Protein AF-A0A2S0IDM1-F1 (afdb_monomer_lite)

InterPro domains:
  IPR049847 CrpP-related [NF041856] (3-55)

Organism: NCBI:txid217203

Foldseek 3Di:
DLQVLLQVLLVCLVVVHDLVPRPCPDPCNDCVNVVDDPVVSVSSSVSSPNSNVVNVVVVVVVPDDPPPPPPD

Secondary structure (DSSP, 8-state):
-HHHHHHHHHHHHHTT--GGG-GGGSGGGSHHHH---HHHHHHHHHHHHHHHHHHHHHHHTTT---------

pLDDT: mean 78.09, std 14.16, range [36.25, 91.75]

Radius of gyration: 13.44 Å; chains: 1; bounding box: 26×35×34 Å

Sequence (72 aa):
MLEEIQARGAQAARNGWTLFDCPFFRADQMPGHTGEAISDWRQKVDAWETGWTREVASWHGATTIPPSGQAH

Structure (mmCIF, N/CA/C/O backbone):
data_AF-A0A2S0IDM1-F1
#
_entry.id   AF-A0A2S0IDM1-F1
#
loop_
_atom_site.group_PDB
_atom_site.id
_atom_site.type_symbol
_atom_site.label_atom_id
_atom_site.label_alt_id
_atom_site.label_comp_id
_atom_site.label_asym_id
_atom_site.label_entity_id
_atom_site.label_seq_id
_atom_site.pdbx_PDB_ins_code
_atom_site.Cartn_x
_atom_site.Cartn_y
_atom_site.Cartn_z
_atom_site.occupancy
_atom_site.B_iso_or_equiv
_atom_site.auth_seq_id
_atom_site.auth_comp_id
_atom_site.auth_asym_id
_atom_site.auth_atom_id
_atom_site.pdbx_PDB_model_num
ATOM 1 N N . MET A 1 1 ? 3.510 8.466 5.945 1.00 71.94 1 MET A N 1
ATOM 2 C CA . MET A 1 1 ? 2.429 7.477 6.170 1.00 71.94 1 MET A CA 1
ATOM 3 C C . MET A 1 1 ? 2.079 6.711 4.890 1.00 71.94 1 MET A C 1
ATOM 5 O O . MET A 1 1 ? 2.584 5.609 4.745 1.00 71.94 1 MET A O 1
ATOM 9 N N . LEU A 1 2 ? 1.306 7.243 3.926 1.00 83.31 2 LEU A N 1
ATOM 10 C CA . LEU A 1 2 ? 0.969 6.488 2.693 1.00 83.31 2 LEU A CA 1
ATOM 11 C C . LEU A 1 2 ? 2.176 6.265 1.763 1.00 83.31 2 LEU A C 1
ATOM 13 O O . LEU A 1 2 ? 2.326 5.186 1.200 1.00 83.31 2 LEU A O 1
ATOM 17 N N . GLU A 1 3 ? 3.079 7.242 1.663 1.00 85.94 3 GLU A N 1
ATOM 18 C CA . GLU A 1 3 ? 4.326 7.113 0.891 1.00 85.94 3 GLU A CA 1
ATOM 19 C C . GLU A 1 3 ? 5.249 6.017 1.444 1.00 85.94 3 GLU A C 1
ATOM 21 O O . GLU A 1 3 ? 5.865 5.275 0.686 1.00 85.94 3 GLU A O 1
ATOM 26 N N . GLU A 1 4 ? 5.300 5.854 2.768 1.00 88.69 4 GLU A N 1
ATOM 27 C CA . GLU A 1 4 ? 6.064 4.775 3.407 1.00 88.69 4 GLU A CA 1
ATOM 28 C C . GLU A 1 4 ? 5.449 3.408 3.112 1.00 88.69 4 GLU A C 1
ATOM 30 O O . GLU A 1 4 ? 6.163 2.430 2.904 1.00 88.69 4 GLU A O 1
ATOM 35 N N . ILE A 1 5 ? 4.120 3.333 3.072 1.00 89.69 5 ILE A N 1
ATOM 36 C CA . ILE A 1 5 ? 3.396 2.109 2.735 1.00 89.69 5 ILE A CA 1
ATOM 37 C C . ILE A 1 5 ? 3.606 1.750 1.261 1.00 89.69 5 ILE A C 1
ATOM 39 O O . ILE A 1 5 ? 3.857 0.587 0.9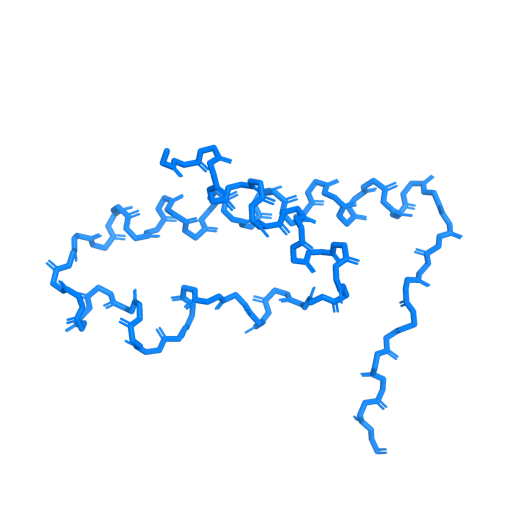45 1.00 89.69 5 ILE A O 1
ATOM 43 N N . GLN A 1 6 ? 3.617 2.750 0.381 1.00 90.56 6 GLN A N 1
ATOM 44 C CA . GLN A 1 6 ? 3.999 2.585 -1.016 1.00 90.56 6 GLN A CA 1
ATOM 45 C C . GLN A 1 6 ? 5.446 2.088 -1.151 1.00 90.56 6 GLN A C 1
ATOM 47 O O . GLN A 1 6 ? 5.698 1.119 -1.867 1.00 90.56 6 GLN A O 1
ATOM 52 N N . ALA A 1 7 ? 6.396 2.681 -0.423 1.00 90.38 7 ALA A N 1
ATOM 53 C CA . ALA A 1 7 ? 7.787 2.230 -0.419 1.00 90.38 7 ALA A CA 1
ATOM 54 C C . ALA A 1 7 ? 7.923 0.783 0.089 1.00 90.38 7 ALA A C 1
ATOM 56 O O . ALA A 1 7 ? 8.662 -0.011 -0.493 1.00 90.38 7 ALA A O 1
ATOM 57 N N . ARG A 1 8 ? 7.155 0.403 1.121 1.00 89.56 8 ARG A N 1
ATOM 58 C CA . ARG A 1 8 ? 7.076 -0.986 1.603 1.00 89.56 8 ARG A CA 1
ATOM 59 C C . ARG A 1 8 ? 6.509 -1.933 0.549 1.00 89.56 8 ARG A C 1
ATOM 61 O O . ARG A 1 8 ? 7.016 -3.042 0.436 1.00 89.56 8 ARG A O 1
ATOM 68 N N . GLY A 1 9 ? 5.505 -1.513 -0.220 1.00 89.06 9 GLY A N 1
ATOM 69 C CA . GLY A 1 9 ? 4.959 -2.287 -1.339 1.00 89.06 9 GLY A CA 1
ATOM 70 C C . GLY A 1 9 ? 6.001 -2.556 -2.421 1.00 89.06 9 GLY A C 1
ATOM 71 O O . GLY A 1 9 ? 6.214 -3.705 -2.807 1.00 89.06 9 GLY A O 1
ATOM 72 N N . ALA A 1 10 ? 6.730 -1.519 -2.839 1.00 90.31 10 ALA A N 1
ATOM 73 C CA . ALA A 1 10 ? 7.826 -1.652 -3.800 1.00 90.31 10 ALA A CA 1
ATOM 74 C C . ALA A 1 10 ? 8.949 -2.559 -3.266 1.00 90.31 10 ALA A C 1
ATOM 76 O O . ALA A 1 10 ? 9.473 -3.419 -3.971 1.00 90.31 10 ALA A O 1
ATOM 77 N N . GLN A 1 11 ? 9.296 -2.429 -1.986 1.00 89.25 11 GLN A N 1
ATOM 78 C CA . GLN A 1 11 ? 10.315 -3.278 -1.379 1.00 89.25 11 GLN A CA 1
ATOM 79 C C . GLN A 1 11 ? 9.850 -4.731 -1.206 1.00 89.25 11 GLN A C 1
ATOM 81 O O . GLN A 1 11 ? 10.649 -5.648 -1.366 1.00 89.25 11 GLN A O 1
ATOM 86 N N . ALA A 1 12 ? 8.566 -4.962 -0.930 1.00 88.00 12 ALA A N 1
ATOM 87 C CA . ALA A 1 12 ? 7.981 -6.299 -0.895 1.00 88.00 12 ALA A CA 1
ATOM 88 C C . ALA A 1 12 ? 8.063 -6.967 -2.273 1.00 88.00 12 ALA A C 1
ATOM 90 O O . ALA A 1 12 ? 8.536 -8.099 -2.357 1.00 88.00 12 ALA A O 1
ATOM 91 N N . ALA A 1 13 ? 7.714 -6.239 -3.343 1.00 86.88 13 ALA A N 1
ATOM 92 C CA . ALA A 1 13 ? 7.926 -6.705 -4.710 1.00 86.88 13 ALA A CA 1
ATOM 93 C C . ALA A 1 13 ? 9.385 -7.123 -4.894 1.00 86.88 13 ALA A C 1
ATOM 95 O O . ALA A 1 13 ? 9.617 -8.291 -5.177 1.00 86.88 13 ALA A O 1
ATOM 96 N N . ARG A 1 14 ? 10.355 -6.246 -4.574 1.00 84.94 14 ARG A N 1
ATOM 97 C CA . ARG A 1 14 ? 11.808 -6.533 -4.616 1.00 84.94 14 ARG A CA 1
ATOM 98 C C . ARG A 1 14 ? 12.265 -7.775 -3.879 1.00 84.94 14 ARG A C 1
ATOM 100 O O . ARG A 1 14 ? 13.173 -8.450 -4.352 1.00 84.94 14 ARG A O 1
ATOM 107 N N . ASN A 1 15 ? 11.640 -8.083 -2.756 1.00 84.50 15 ASN A N 1
ATOM 108 C CA . ASN A 1 15 ? 11.941 -9.285 -1.988 1.00 84.50 15 ASN A CA 1
ATOM 109 C C . ASN A 1 15 ? 11.291 -10.557 -2.567 1.00 84.50 15 ASN A C 1
ATOM 111 O O . ASN A 1 15 ? 11.452 -11.629 -1.991 1.00 84.50 15 ASN A O 1
ATOM 115 N N . GLY A 1 16 ? 10.550 -10.458 -3.674 1.00 81.19 16 GLY A N 1
ATOM 116 C CA . GLY A 1 16 ? 9.834 -11.566 -4.306 1.00 81.19 16 GLY A CA 1
ATOM 117 C C . GLY A 1 16 ? 8.485 -11.881 -3.657 1.00 81.19 16 GLY A C 1
ATOM 118 O O . GLY A 1 16 ? 7.946 -12.965 -3.865 1.00 81.19 16 GLY A O 1
ATOM 119 N N . TRP A 1 17 ? 7.940 -10.968 -2.849 1.00 84.25 17 TRP A N 1
ATOM 120 C CA . TRP A 1 17 ? 6.660 -11.181 -2.178 1.00 84.25 17 TRP A CA 1
ATOM 121 C C . TRP A 1 17 ? 5.517 -10.997 -3.172 1.00 84.25 17 TRP A C 1
ATOM 123 O O . TRP A 1 17 ? 5.589 -10.167 -4.079 1.00 84.25 17 TRP A O 1
ATOM 133 N N . THR A 1 18 ? 4.440 -11.755 -2.986 1.00 79.88 18 THR A N 1
ATOM 134 C CA . THR A 1 18 ? 3.235 -11.651 -3.820 1.00 79.88 18 THR A CA 1
ATOM 135 C C . THR A 1 18 ? 2.217 -10.697 -3.194 1.00 79.88 18 THR A C 1
ATOM 137 O O . THR A 1 18 ? 2.298 -10.390 -2.006 1.00 79.88 18 THR A O 1
ATOM 140 N N . LEU A 1 19 ? 1.212 -10.269 -3.968 1.00 75.88 19 LEU A N 1
ATOM 141 C CA . LEU A 1 19 ? 0.072 -9.487 -3.460 1.00 75.88 19 LEU A CA 1
ATOM 142 C C . LEU A 1 19 ? -0.615 -10.141 -2.247 1.00 75.88 19 LEU A C 1
ATOM 144 O O . LEU A 1 19 ? -1.130 -9.442 -1.380 1.00 75.88 19 LEU A O 1
ATOM 148 N N . PHE A 1 20 ? -0.588 -11.472 -2.152 1.00 73.19 20 PHE A N 1
ATOM 149 C CA . PHE A 1 20 ? -1.180 -12.219 -1.039 1.00 73.19 20 PHE A CA 1
ATOM 150 C C . PHE A 1 20 ? -0.361 -12.149 0.254 1.00 73.19 20 PHE A C 1
ATOM 152 O O . PHE A 1 20 ? -0.917 -12.341 1.331 1.00 73.19 20 PHE A O 1
ATOM 159 N N . ASP A 1 21 ? 0.929 -11.817 0.167 1.00 79.31 21 ASP A N 1
ATOM 160 C CA . ASP A 1 21 ? 1.793 -11.600 1.336 1.00 79.31 21 ASP A CA 1
ATOM 161 C C . ASP A 1 21 ? 1.663 -10.172 1.899 1.00 79.31 21 ASP A C 1
ATOM 163 O O . ASP A 1 21 ? 2.414 -9.745 2.780 1.00 79.31 21 ASP A O 1
ATOM 167 N N . CYS A 1 22 ? 0.694 -9.402 1.394 1.00 76.88 22 CYS A N 1
ATOM 168 C CA . CYS A 1 22 ? 0.423 -8.062 1.875 1.00 76.88 22 CYS A CA 1
ATOM 169 C C . CYS A 1 22 ? 0.056 -8.098 3.371 1.00 76.88 22 CYS A C 1
ATOM 171 O O . CYS A 1 22 ? -0.941 -8.721 3.757 1.00 76.88 22 CYS A O 1
ATOM 173 N N . PRO A 1 23 ? 0.808 -7.399 4.240 1.00 78.69 23 PRO A N 1
ATOM 174 C CA . PRO A 1 23 ? 0.588 -7.441 5.683 1.00 78.69 23 PRO A CA 1
ATOM 175 C C . PRO A 1 23 ? -0.790 -6.904 6.082 1.00 78.69 23 PRO A C 1
ATOM 177 O O . PRO A 1 23 ? -1.318 -7.304 7.114 1.00 78.69 23 PRO A O 1
ATOM 180 N N . PHE A 1 24 ? -1.404 -6.058 5.251 1.00 78.81 24 PHE A N 1
ATOM 181 C CA . PHE A 1 24 ? -2.741 -5.519 5.488 1.00 78.81 24 PHE A CA 1
ATOM 182 C C . PHE A 1 24 ? -3.860 -6.554 5.311 1.00 78.81 24 PHE A C 1
ATOM 184 O O . PHE A 1 24 ? -4.933 -6.368 5.879 1.00 78.81 24 PHE A O 1
ATOM 191 N N . PHE A 1 25 ? -3.620 -7.656 4.586 1.00 75.38 25 PHE A N 1
ATOM 192 C CA . PHE A 1 25 ? -4.561 -8.781 4.524 1.00 75.38 25 PHE A CA 1
ATOM 193 C C . PHE A 1 25 ? -4.496 -9.683 5.761 1.00 75.38 25 PHE A C 1
ATOM 195 O O . PHE A 1 25 ? -5.379 -10.522 5.949 1.00 75.38 25 PHE A O 1
ATOM 202 N N . ARG A 1 26 ? -3.490 -9.520 6.634 1.00 80.75 26 ARG A N 1
ATOM 203 C CA . ARG A 1 26 ? -3.443 -10.261 7.899 1.00 80.75 26 ARG A CA 1
ATOM 204 C C . ARG A 1 26 ? -4.553 -9.773 8.821 1.00 80.75 26 ARG A C 1
ATOM 206 O O . ARG A 1 26 ? -4.768 -8.573 8.962 1.00 80.75 26 ARG A O 1
ATOM 213 N N . ALA A 1 27 ? -5.199 -10.719 9.504 1.00 73.56 27 ALA A N 1
ATOM 214 C CA . ALA A 1 27 ? -6.275 -10.449 10.461 1.00 73.56 27 ALA A CA 1
ATOM 215 C C . ALA A 1 27 ? -5.885 -9.407 11.527 1.00 73.56 27 ALA A C 1
ATOM 217 O O . ALA A 1 27 ? -6.715 -8.609 11.943 1.00 73.56 27 ALA A O 1
ATOM 218 N N . ASP A 1 28 ? -4.606 -9.373 11.898 1.00 72.75 28 ASP A N 1
ATOM 219 C CA . ASP A 1 28 ? -4.031 -8.427 12.858 1.00 72.75 28 ASP A CA 1
ATOM 220 C C . ASP A 1 28 ? -4.108 -6.957 12.403 1.00 72.75 28 ASP A C 1
ATOM 222 O O . ASP A 1 28 ? -4.243 -6.049 13.215 1.00 72.75 28 ASP A O 1
ATOM 226 N N . GLN A 1 29 ? -4.075 -6.720 11.090 1.00 74.56 29 GLN A N 1
ATOM 227 C CA . GLN A 1 29 ? -4.156 -5.388 10.487 1.00 74.56 29 GLN A CA 1
ATOM 228 C C . GLN A 1 29 ? -5.559 -5.071 9.962 1.00 74.56 29 GLN A C 1
ATOM 230 O O . GLN A 1 29 ? -5.761 -4.012 9.370 1.00 74.56 29 GLN A O 1
ATOM 235 N N . MET A 1 30 ? -6.535 -5.967 10.150 1.00 78.81 30 MET A N 1
ATOM 236 C CA . MET A 1 30 ? -7.906 -5.695 9.738 1.00 78.81 30 MET A CA 1
ATOM 237 C C . MET A 1 30 ? -8.518 -4.594 10.615 1.00 78.81 30 MET A C 1
ATOM 239 O O . MET A 1 30 ? -8.316 -4.594 11.831 1.00 78.81 30 MET A O 1
ATOM 243 N N . PRO A 1 31 ? -9.352 -3.710 10.042 1.00 76.75 31 PRO A N 1
ATOM 244 C CA . PRO A 1 31 ? -10.001 -2.627 10.784 1.00 76.75 31 PRO A CA 1
ATOM 245 C C . PRO A 1 31 ? -10.899 -3.141 11.920 1.00 76.75 31 PRO A C 1
ATOM 247 O O . PRO A 1 31 ? -11.057 -2.476 12.938 1.00 76.75 31 PRO A O 1
ATOM 250 N N . GLY A 1 32 ? -11.428 -4.366 11.802 1.00 77.19 32 GLY A N 1
ATOM 251 C CA . GLY A 1 32 ? -12.159 -5.025 12.888 1.00 77.19 32 GLY A CA 1
ATOM 252 C C . GLY A 1 32 ? -11.298 -5.390 14.107 1.00 77.19 32 GLY A C 1
ATOM 253 O O . GLY A 1 32 ? -11.852 -5.620 15.176 1.00 77.19 32 GLY A O 1
ATOM 254 N N . HIS A 1 33 ? -9.969 -5.442 13.961 1.00 79.50 33 HIS A N 1
ATOM 255 C CA . HIS A 1 33 ? -9.021 -5.770 15.029 1.00 79.50 33 HIS A CA 1
ATOM 256 C C . HIS A 1 33 ? -8.295 -4.529 15.563 1.00 79.50 33 HIS A C 1
ATOM 258 O O . HIS A 1 33 ? -8.149 -4.366 16.770 1.00 79.50 33 HIS A O 1
ATOM 264 N N . THR A 1 34 ? -7.890 -3.623 14.671 1.00 78.31 34 THR A N 1
ATOM 265 C CA . THR A 1 34 ? -7.215 -2.366 15.034 1.00 78.31 34 THR A CA 1
ATOM 266 C C . THR A 1 34 ? -8.183 -1.278 15.498 1.00 78.31 34 THR A C 1
ATOM 268 O O . THR A 1 34 ? -7.760 -0.304 16.120 1.00 78.31 34 THR A O 1
ATOM 271 N N . GLY A 1 35 ? -9.475 -1.422 15.190 1.00 81.75 35 GLY A N 1
ATOM 272 C CA . GLY A 1 35 ? -10.487 -0.399 15.438 1.00 81.75 35 GLY A CA 1
ATOM 273 C C . GLY A 1 35 ? -10.366 0.817 14.515 1.00 81.75 35 GLY A C 1
ATOM 274 O O . GLY A 1 35 ? -11.002 1.835 14.783 1.00 81.75 35 GLY A O 1
ATOM 275 N N . GLU A 1 36 ? -9.552 0.749 13.452 1.00 82.88 36 GLU A N 1
ATOM 276 C CA . GLU A 1 36 ? -9.443 1.850 12.492 1.00 82.88 36 GLU A CA 1
ATOM 277 C C . GLU A 1 36 ? -10.634 1.908 11.528 1.00 82.88 36 GLU A C 1
ATOM 279 O O . GLU A 1 36 ? -11.344 0.924 11.299 1.00 82.88 36 GLU A O 1
ATOM 284 N N . ALA A 1 37 ? -10.837 3.074 10.914 1.00 87.38 37 ALA A N 1
ATOM 285 C CA . ALA A 1 37 ? -11.829 3.221 9.863 1.00 87.38 37 ALA A CA 1
ATOM 286 C C . ALA A 1 37 ? -11.440 2.382 8.635 1.00 87.38 37 ALA A C 1
ATOM 288 O O . ALA A 1 37 ? -10.318 2.450 8.135 1.00 87.38 37 ALA A O 1
ATOM 289 N N . ILE A 1 38 ? -12.407 1.636 8.092 1.00 86.25 38 ILE A N 1
ATOM 290 C CA . ILE A 1 38 ? -12.210 0.809 6.889 1.00 86.25 38 ILE A CA 1
ATOM 291 C C . ILE A 1 38 ? -11.663 1.646 5.721 1.00 86.25 38 ILE A C 1
ATOM 293 O O . ILE A 1 38 ? -10.873 1.139 4.929 1.00 86.25 38 ILE A O 1
ATOM 297 N N . SER A 1 39 ? -12.058 2.919 5.625 1.00 87.25 39 SER A N 1
ATOM 298 C CA . SER A 1 39 ? -11.577 3.855 4.604 1.00 87.25 39 SER A CA 1
ATOM 299 C C . SER A 1 39 ? -10.070 4.107 4.699 1.00 87.25 39 SER A C 1
ATOM 301 O O . SER A 1 39 ? -9.380 3.973 3.691 1.00 87.25 39 SER A O 1
ATOM 303 N N . ASP A 1 40 ? -9.548 4.402 5.892 1.00 86.88 40 ASP A N 1
ATOM 304 C CA . ASP A 1 40 ? -8.112 4.597 6.126 1.00 86.88 40 ASP A CA 1
ATOM 305 C C . ASP A 1 40 ? -7.324 3.313 5.849 1.00 86.88 40 ASP A C 1
ATOM 307 O O . A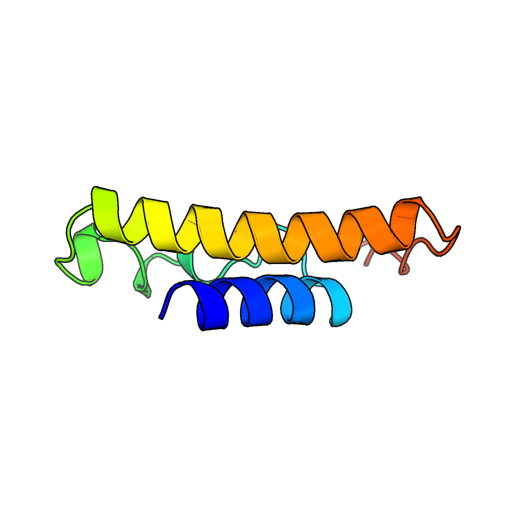SP A 1 40 ? -6.318 3.335 5.137 1.00 86.88 40 ASP A O 1
ATOM 311 N N . TRP A 1 41 ? -7.826 2.167 6.317 1.00 87.56 41 TRP A N 1
ATOM 312 C CA . TRP A 1 41 ? -7.229 0.866 6.012 1.00 87.56 41 TRP A CA 1
ATOM 313 C C . TRP A 1 41 ? -7.170 0.609 4.500 1.00 87.56 41 TRP A C 1
ATOM 315 O O . TRP A 1 41 ? -6.135 0.208 3.968 1.00 87.56 41 TRP A O 1
ATOM 325 N N . ARG A 1 42 ? -8.260 0.900 3.778 1.00 87.31 42 ARG A N 1
ATOM 326 C CA . ARG A 1 42 ? -8.328 0.744 2.320 1.00 87.31 42 ARG A CA 1
ATOM 327 C C . ARG A 1 42 ? -7.285 1.615 1.622 1.00 87.31 42 ARG A C 1
ATOM 329 O O . ARG A 1 42 ? -6.632 1.130 0.706 1.00 87.31 42 ARG A O 1
ATOM 336 N N . GLN A 1 43 ? -7.095 2.858 2.068 1.00 90.25 43 GLN A N 1
ATOM 337 C CA . GLN A 1 43 ? -6.068 3.750 1.517 1.00 90.25 43 GLN A CA 1
ATOM 338 C C . GLN A 1 43 ? -4.651 3.212 1.739 1.00 90.25 43 GLN A C 1
ATOM 340 O O . GLN A 1 43 ? -3.796 3.353 0.868 1.00 90.25 43 GLN A O 1
ATOM 345 N N . LYS A 1 44 ? -4.391 2.562 2.878 1.00 88.25 44 LYS A N 1
ATOM 346 C CA . LYS A 1 44 ? -3.107 1.899 3.146 1.00 88.25 44 LYS A CA 1
ATOM 347 C C . LYS A 1 44 ? -2.880 0.713 2.207 1.00 88.25 44 LYS A C 1
ATOM 349 O O . LYS A 1 44 ? -1.810 0.612 1.611 1.00 88.25 44 LYS A O 1
ATOM 354 N N . VAL A 1 45 ? -3.884 -0.150 2.043 1.00 88.56 45 VAL A N 1
ATOM 355 C CA . VAL A 1 45 ? -3.830 -1.292 1.113 1.00 88.56 45 VAL A CA 1
ATOM 356 C C . VAL A 1 45 ? -3.564 -0.810 -0.314 1.00 88.56 45 VAL A C 1
ATOM 358 O O . VAL A 1 45 ? -2.647 -1.306 -0.960 1.00 88.56 45 VAL A O 1
ATOM 361 N N . ASP A 1 46 ? -4.310 0.197 -0.769 1.00 90.88 46 ASP A N 1
ATOM 362 C CA . ASP A 1 46 ? -4.179 0.784 -2.106 1.00 90.88 46 ASP A CA 1
ATOM 363 C C . ASP A 1 46 ? -2.788 1.397 -2.339 1.00 90.88 46 ASP A C 1
ATOM 365 O O . ASP A 1 46 ? -2.144 1.143 -3.359 1.00 90.88 46 ASP A O 1
ATOM 369 N N . ALA A 1 47 ? -2.256 2.125 -1.351 1.00 91.62 47 ALA A N 1
ATOM 370 C CA . ALA A 1 47 ? -0.907 2.679 -1.426 1.00 91.62 47 ALA A CA 1
ATOM 371 C C . ALA A 1 47 ? 0.165 1.580 -1.524 1.00 91.62 47 ALA A C 1
ATOM 373 O O . ALA A 1 47 ? 1.114 1.714 -2.303 1.00 91.62 47 ALA A O 1
ATOM 374 N N .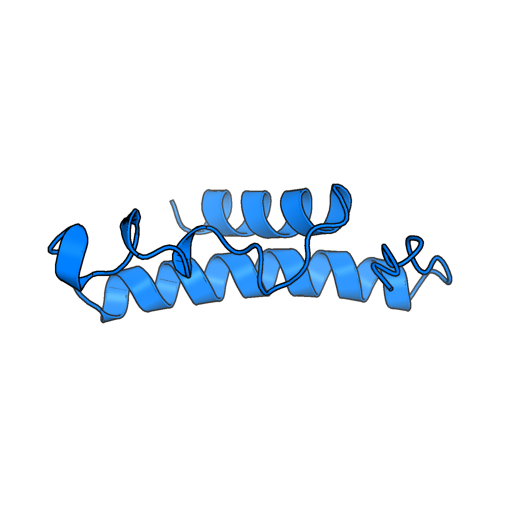 TRP A 1 48 ? 0.013 0.492 -0.761 1.00 90.81 48 TRP A N 1
ATOM 375 C CA . TRP A 1 48 ? 0.932 -0.648 -0.791 1.00 90.81 48 TRP A CA 1
ATOM 376 C C . TRP A 1 48 ? 0.881 -1.361 -2.141 1.00 90.81 48 TRP A C 1
ATOM 378 O O . TRP A 1 48 ? 1.921 -1.579 -2.762 1.00 90.81 48 TRP A O 1
ATOM 388 N N . GLU A 1 49 ? -0.327 -1.658 -2.622 1.00 90.56 49 GLU A N 1
ATOM 389 C CA . GLU A 1 49 ? -0.563 -2.301 -3.914 1.00 90.56 49 GLU A CA 1
ATOM 390 C C . GLU A 1 49 ? -0.015 -1.451 -5.060 1.00 90.56 49 GLU A C 1
ATOM 392 O O . GLU A 1 49 ? 0.644 -1.975 -5.955 1.00 90.56 49 GLU A O 1
ATOM 397 N N . THR A 1 50 ? -0.193 -0.131 -5.000 1.00 91.75 50 THR A N 1
ATOM 398 C CA . THR A 1 50 ? 0.372 0.805 -5.976 1.00 91.75 50 THR A CA 1
ATOM 399 C C . THR A 1 50 ? 1.896 0.714 -6.014 1.00 91.75 50 THR A C 1
ATOM 401 O O . THR A 1 50 ? 2.489 0.659 -7.091 1.00 91.75 50 THR A O 1
ATOM 404 N N . GLY A 1 51 ? 2.556 0.688 -4.854 1.00 89.62 51 GLY A N 1
ATOM 405 C CA . GLY A 1 51 ? 4.014 0.577 -4.773 1.00 89.62 51 GLY A CA 1
ATOM 406 C C . GLY A 1 51 ? 4.534 -0.751 -5.315 1.00 89.62 51 GLY A C 1
ATOM 407 O O . GLY A 1 51 ? 5.464 -0.774 -6.121 1.00 89.62 51 GLY A O 1
ATOM 408 N N . T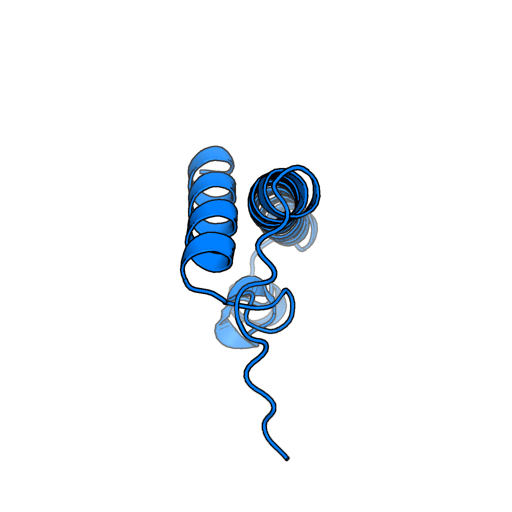RP A 1 52 ? 3.883 -1.844 -4.918 1.00 89.31 52 TRP A N 1
ATOM 409 C CA . TRP A 1 52 ? 4.197 -3.193 -5.380 1.00 89.31 52 TRP A CA 1
ATOM 410 C C . TRP A 1 52 ? 4.000 -3.322 -6.892 1.00 89.31 52 TRP A C 1
ATOM 412 O O . TRP A 1 52 ? 4.914 -3.720 -7.607 1.00 89.31 52 TRP A O 1
ATOM 422 N N . THR A 1 53 ? 2.845 -2.890 -7.399 1.00 87.56 53 THR A N 1
ATOM 423 C CA . THR A 1 53 ? 2.489 -2.962 -8.821 1.00 87.56 53 THR A CA 1
ATOM 424 C C . THR A 1 53 ? 3.434 -2.134 -9.675 1.00 87.56 53 THR A C 1
ATOM 426 O O . THR A 1 53 ? 3.831 -2.588 -10.741 1.00 87.56 53 THR A O 1
ATOM 429 N N . ARG A 1 54 ? 3.843 -0.941 -9.224 1.00 89.56 54 ARG A N 1
ATOM 430 C CA . ARG A 1 54 ? 4.821 -0.112 -9.950 1.00 89.56 54 ARG A CA 1
ATOM 431 C C . ARG A 1 54 ? 6.184 -0.788 -10.047 1.00 89.56 54 ARG A C 1
ATOM 433 O O . ARG A 1 54 ? 6.794 -0.750 -11.113 1.00 89.56 54 ARG A O 1
ATOM 440 N N . GLU A 1 55 ? 6.652 -1.403 -8.965 1.00 89.50 55 GLU A N 1
ATOM 441 C CA . GLU A 1 55 ? 7.919 -2.135 -8.977 1.00 89.50 55 GLU A CA 1
ATOM 442 C C . GLU A 1 55 ? 7.819 -3.385 -9.864 1.00 89.50 55 GLU A C 1
ATOM 444 O O . GLU A 1 55 ? 8.640 -3.558 -10.759 1.00 89.50 55 GLU A O 1
ATOM 449 N N . VAL A 1 56 ? 6.771 -4.198 -9.720 1.00 84.62 56 VAL A N 1
ATOM 450 C CA . VAL A 1 56 ? 6.546 -5.379 -10.569 1.00 84.62 56 VAL A CA 1
ATOM 451 C C . VAL A 1 56 ? 6.402 -4.986 -12.039 1.00 84.62 56 VAL A C 1
ATOM 453 O O . VAL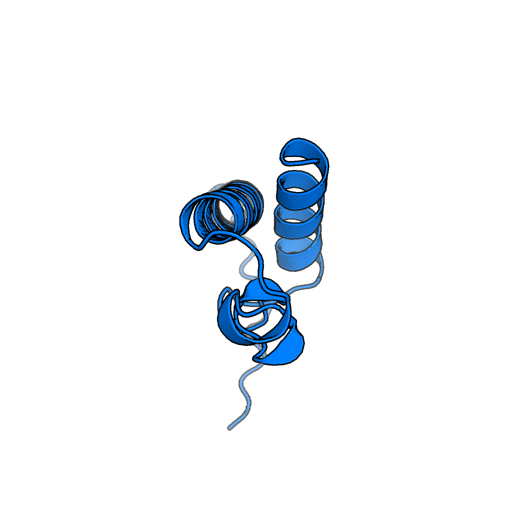 A 1 56 ? 7.031 -5.588 -12.905 1.00 84.62 56 VAL A O 1
ATOM 456 N N . ALA A 1 57 ? 5.652 -3.929 -12.350 1.00 85.38 57 ALA A N 1
ATOM 457 C CA . ALA A 1 57 ? 5.536 -3.409 -13.710 1.00 85.38 57 ALA A CA 1
ATOM 458 C C . ALA A 1 57 ? 6.896 -2.966 -14.275 1.00 85.38 57 ALA A C 1
ATOM 460 O O . ALA A 1 57 ? 7.173 -3.202 -15.453 1.00 85.38 57 ALA A O 1
ATOM 461 N N . SER A 1 58 ? 7.771 -2.388 -13.441 1.00 83.62 58 SER A N 1
ATOM 462 C CA . SER A 1 58 ? 9.141 -2.047 -13.843 1.00 83.62 58 SER A CA 1
ATOM 463 C C . SER A 1 58 ? 9.972 -3.281 -14.222 1.00 83.62 58 SER A C 1
ATOM 465 O O . SER A 1 58 ? 10.844 -3.188 -15.081 1.00 83.62 58 SER A O 1
ATOM 467 N N . TRP A 1 59 ? 9.655 -4.452 -13.661 1.00 74.19 59 TRP A N 1
ATOM 468 C CA . TRP A 1 59 ? 10.311 -5.725 -13.982 1.00 74.19 59 TRP A CA 1
ATOM 469 C C . TRP A 1 59 ? 9.755 -6.382 -15.234 1.00 74.19 59 TRP A C 1
ATOM 471 O O . TRP A 1 59 ? 10.508 -6.941 -16.029 1.00 74.19 59 TRP A O 1
ATOM 481 N N . HIS A 1 60 ? 8.442 -6.286 -15.440 1.00 64.06 60 HIS A N 1
ATOM 482 C CA . HIS A 1 60 ? 7.796 -6.787 -16.650 1.00 64.06 60 HIS A CA 1
ATOM 483 C C . HIS A 1 60 ? 8.225 -6.005 -17.904 1.00 64.06 60 HIS A C 1
ATOM 485 O O . HIS A 1 60 ? 8.284 -6.585 -18.985 1.00 64.06 60 HIS A O 1
ATOM 491 N N . GLY A 1 61 ? 8.604 -4.728 -17.767 1.00 59.28 61 GLY A N 1
ATOM 492 C CA . GLY A 1 61 ? 9.287 -3.969 -18.826 1.00 59.28 61 GLY A CA 1
ATOM 493 C C . GLY A 1 61 ? 10.764 -4.346 -19.030 1.00 59.28 61 GLY A C 1
ATOM 494 O O . GLY A 1 61 ? 11.356 -3.959 -20.035 1.00 59.28 61 GLY A O 1
ATOM 495 N N . ALA A 1 62 ? 11.354 -5.108 -18.105 1.00 53.47 62 ALA A N 1
ATOM 496 C CA . ALA A 1 62 ? 12.773 -5.443 -18.044 1.00 53.47 62 ALA A CA 1
ATOM 497 C C . ALA A 1 62 ? 13.014 -6.964 -17.947 1.00 53.47 62 ALA A C 1
ATOM 499 O O . ALA A 1 62 ? 13.856 -7.388 -17.169 1.00 53.47 62 ALA A O 1
ATOM 500 N N . THR A 1 63 ? 12.266 -7.792 -18.691 1.00 48.69 63 THR A N 1
ATOM 501 C CA . THR A 1 63 ? 12.509 -9.237 -18.946 1.00 48.69 63 THR A CA 1
ATOM 502 C C . THR A 1 63 ? 13.271 -10.000 -17.847 1.00 48.69 63 THR A C 1
ATOM 504 O O . THR A 1 63 ? 14.241 -10.704 -18.115 1.00 48.69 63 THR A O 1
ATOM 507 N N . THR A 1 64 ? 12.853 -9.867 -16.591 1.00 51.22 64 THR A N 1
ATOM 508 C CA . THR A 1 64 ? 13.377 -10.661 -15.478 1.00 51.22 64 THR A CA 1
ATOM 509 C C . THR A 1 64 ? 12.186 -11.035 -14.622 1.00 51.22 64 THR A C 1
ATOM 511 O O . THR A 1 64 ? 11.785 -10.310 -13.719 1.00 51.22 64 THR A O 1
ATOM 514 N N . ILE A 1 65 ? 11.576 -12.164 -14.973 1.00 56.84 65 ILE A N 1
ATOM 515 C CA . ILE A 1 65 ? 10.666 -12.884 -14.088 1.00 56.84 65 ILE A CA 1
ATOM 516 C C . ILE A 1 65 ? 11.520 -13.272 -12.865 1.00 56.84 65 ILE A C 1
ATOM 518 O O . ILE A 1 65 ? 12.456 -14.059 -13.039 1.00 56.84 65 ILE A O 1
ATOM 522 N N . PRO A 1 66 ? 11.287 -12.745 -11.649 1.00 53.53 66 PRO A N 1
ATOM 523 C CA . PRO A 1 66 ? 11.866 -13.367 -10.464 1.00 53.53 66 PRO A CA 1
ATOM 524 C C . PRO A 1 66 ? 11.324 -14.801 -10.402 1.00 53.53 66 PRO A C 1
ATOM 526 O O . PRO A 1 66 ? 10.135 -14.993 -10.679 1.00 53.53 66 PRO A O 1
ATOM 529 N N . PRO A 1 67 ? 12.154 -15.818 -10.101 1.00 46.62 67 PRO A N 1
ATOM 530 C CA . PRO A 1 67 ? 11.694 -17.195 -10.073 1.00 46.62 67 PRO A CA 1
ATOM 531 C C . PRO A 1 67 ? 10.534 -17.270 -9.093 1.00 46.62 67 PRO A C 1
ATOM 533 O O . PRO A 1 67 ? 10.694 -17.069 -7.889 1.00 46.62 67 PRO A O 1
ATOM 536 N N . SER A 1 68 ? 9.346 -17.506 -9.645 1.00 52.66 68 SER A N 1
ATOM 537 C CA . SER A 1 68 ? 8.189 -17.890 -8.871 1.00 52.66 68 SER A CA 1
ATOM 538 C C . SER A 1 68 ? 8.646 -19.036 -7.986 1.00 52.66 68 SER A C 1
ATOM 540 O O . SER A 1 68 ? 9.121 -20.055 -8.492 1.00 52.66 68 SER A O 1
ATOM 542 N N . GLY A 1 69 ? 8.542 -18.853 -6.673 1.00 51.31 69 GLY A N 1
ATOM 543 C CA . GLY A 1 69 ? 8.498 -19.974 -5.757 1.00 51.31 69 GLY A CA 1
ATOM 544 C C . GLY A 1 69 ? 7.318 -20.841 -6.175 1.00 51.31 69 GLY A C 1
ATOM 545 O O . GLY A 1 69 ? 6.195 -20.628 -5.728 1.00 51.31 69 GLY A O 1
ATOM 546 N N . GLN A 1 70 ? 7.566 -21.783 -7.086 1.00 44.22 70 GLN A N 1
ATOM 547 C CA . GLN A 1 70 ? 6.736 -22.957 -7.246 1.00 44.22 70 GLN A CA 1
ATOM 548 C C . GLN A 1 70 ? 6.860 -23.728 -5.937 1.00 44.22 70 GLN A C 1
ATOM 550 O O . GLN A 1 70 ? 7.804 -24.484 -5.732 1.00 44.22 70 GLN A O 1
ATOM 555 N N . ALA A 1 71 ? 5.922 -23.490 -5.029 1.00 42.53 71 ALA A N 1
ATOM 556 C CA . ALA A 1 71 ? 5.540 -24.503 -4.069 1.00 42.53 71 ALA A CA 1
ATOM 557 C C . ALA A 1 71 ? 4.584 -25.446 -4.806 1.00 42.53 71 ALA A C 1
ATOM 559 O O . ALA A 1 71 ? 3.431 -25.087 -5.054 1.00 42.53 71 ALA A O 1
ATOM 560 N N . HIS A 1 72 ? 5.088 -26.610 -5.213 1.00 36.25 72 HIS A N 1
ATOM 561 C 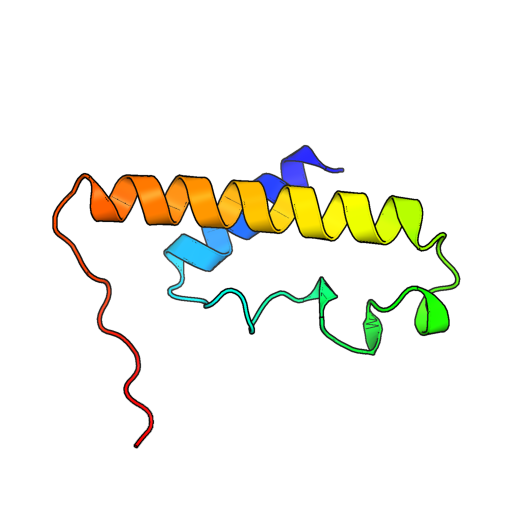CA . HIS A 1 72 ? 4.261 -27.768 -5.518 1.00 36.25 72 HIS A CA 1
ATOM 562 C C . HIS A 1 72 ? 4.969 -29.055 -5.107 1.00 36.25 72 HIS A C 1
ATOM 564 O O . HIS A 1 72 ? 6.218 -29.084 -5.185 1.00 36.25 72 HIS A O 1
#